Protein AF-A0A3D4D111-F1 (afdb_monomer_lite)

Radius of gyration: 27.3 Å; chains: 1; bounding box: 50×33×74 Å

Sequence (120 aa):
EKLIDGITDSMKEKGEIPATLNLPDWARWAGRAVDKEHERALAKQQGIWEDYETDFEDAKSRYCAQINKEVRRRQAQGDREGATYLGREEAAAADKPYFLAILNGEFPEVPDGLEDDEDE

pLDDT: mean 78.57, std 15.92, range [36.78, 95.69]

Foldseek 3Di:
DVVVVVQVVCCVVPVDRDPPDPDDPVVVVVVVVVVVVVVVVVVVVVVVVVVVVVVLVVVLVVVLVVLVVVLVVCVVVVNPVSNVQSVLVSVQSVDPVSVVCVVVVHDDDRDDDPPPPPDD

Structure (mmCIF, N/CA/C/O backbone):
data_AF-A0A3D4D111-F1
#
_entry.id   AF-A0A3D4D111-F1
#
loop_
_atom_site.group_PDB
_atom_site.id
_atom_site.type_symbol
_atom_site.label_atom_id
_atom_site.label_alt_id
_atom_site.label_comp_id
_atom_site.label_asym_id
_atom_site.label_entity_id
_atom_site.label_seq_id
_atom_site.pdbx_PDB_ins_code
_atom_site.Cartn_x
_atom_site.Cartn_y
_atom_site.Cartn_z
_atom_site.occupancy
_atom_site.B_iso_or_equiv
_atom_site.auth_seq_id
_atom_site.auth_comp_id
_atom_site.auth_asym_id
_atom_site.auth_atom_id
_atom_site.pdbx_PDB_model_num
ATOM 1 N N . GLU A 1 1 ? 20.058 -23.615 -49.712 1.00 49.56 1 GLU A N 1
ATOM 2 C CA . GLU A 1 1 ? 18.754 -22.968 -49.443 1.00 49.56 1 GLU A CA 1
ATOM 3 C C . GLU A 1 1 ? 18.150 -23.382 -48.097 1.00 49.56 1 GLU A C 1
ATOM 5 O O . GLU A 1 1 ? 17.992 -22.507 -47.265 1.00 49.56 1 GLU A O 1
ATOM 10 N N . LYS A 1 2 ? 17.984 -24.676 -47.772 1.00 56.31 2 LYS A N 1
ATOM 11 C CA . LYS A 1 2 ? 17.368 -25.140 -46.497 1.00 56.31 2 LYS A CA 1
ATOM 12 C C . LYS A 1 2 ? 17.973 -24.634 -45.168 1.00 56.31 2 LYS A C 1
ATOM 14 O O . LYS A 1 2 ? 17.283 -24.622 -44.158 1.00 56.31 2 LYS A O 1
ATOM 19 N N . LEU A 1 3 ? 19.253 -24.257 -45.144 1.00 55.41 3 LEU A N 1
ATOM 20 C CA . LEU A 1 3 ? 19.952 -23.820 -43.923 1.00 55.41 3 LEU A CA 1
ATOM 21 C C . LEU A 1 3 ? 19.660 -22.350 -43.577 1.00 55.41 3 LEU A C 1
ATOM 23 O O . LEU A 1 3 ? 19.629 -21.994 -42.407 1.00 55.41 3 LEU A O 1
ATOM 27 N N . ILE A 1 4 ? 19.424 -21.514 -44.592 1.00 56.44 4 ILE A N 1
ATOM 28 C CA . ILE A 1 4 ? 19.136 -20.084 -44.416 1.00 56.44 4 ILE A CA 1
ATOM 29 C C . ILE A 1 4 ? 17.675 -19.899 -43.991 1.00 56.44 4 ILE A C 1
ATOM 31 O O . ILE A 1 4 ? 17.412 -19.106 -43.091 1.00 56.44 4 ILE A O 1
ATOM 35 N N . ASP A 1 5 ? 16.753 -20.692 -44.546 1.00 59.16 5 ASP A N 1
ATOM 36 C CA . ASP A 1 5 ? 15.343 -20.675 -44.134 1.00 59.16 5 ASP A CA 1
ATOM 37 C C . ASP A 1 5 ? 15.175 -21.114 -42.675 1.00 59.16 5 ASP A C 1
ATOM 39 O O . ASP A 1 5 ? 14.559 -20.398 -41.895 1.00 59.16 5 ASP A O 1
ATOM 43 N N . GLY A 1 6 ? 15.829 -22.203 -42.249 1.00 60.69 6 GLY A N 1
ATOM 44 C CA . GLY A 1 6 ? 15.760 -22.653 -40.850 1.00 60.69 6 GLY A CA 1
ATOM 45 C C . GLY A 1 6 ? 16.352 -21.656 -39.842 1.00 60.69 6 GLY A C 1
ATOM 46 O O . GLY A 1 6 ? 15.860 -21.533 -38.723 1.00 60.69 6 GLY A O 1
ATOM 47 N N . ILE A 1 7 ? 17.384 -20.906 -40.242 1.00 57.41 7 ILE A N 1
ATOM 48 C CA . ILE A 1 7 ? 17.951 -19.814 -39.438 1.00 57.41 7 ILE A CA 1
ATOM 49 C C . ILE A 1 7 ? 16.975 -18.632 -39.356 1.00 57.41 7 ILE A C 1
ATOM 51 O O . ILE A 1 7 ? 16.789 -18.059 -38.285 1.00 57.41 7 ILE A O 1
ATOM 55 N N . THR A 1 8 ? 16.334 -18.287 -40.472 1.00 59.69 8 THR A N 1
ATOM 56 C CA . THR A 1 8 ? 15.403 -17.154 -40.562 1.00 59.69 8 THR A CA 1
ATOM 57 C C . THR A 1 8 ? 14.105 -17.431 -39.798 1.00 59.69 8 THR A C 1
ATOM 59 O O . THR A 1 8 ? 13.596 -16.545 -39.111 1.00 59.69 8 THR A O 1
ATOM 62 N N . ASP A 1 9 ? 13.608 -18.667 -39.841 1.00 62.78 9 ASP A N 1
ATOM 63 C CA . ASP A 1 9 ? 12.439 -19.095 -39.071 1.00 62.78 9 ASP A CA 1
ATOM 64 C C . ASP A 1 9 ? 12.742 -19.120 -37.567 1.00 62.78 9 ASP A C 1
ATOM 66 O O . ASP A 1 9 ? 11.965 -18.585 -36.781 1.00 62.78 9 ASP A O 1
ATOM 70 N N . SER A 1 10 ? 13.926 -19.592 -37.156 1.00 57.06 10 SER A N 1
ATOM 71 C CA . SER A 1 10 ? 14.347 -19.519 -35.749 1.00 57.06 10 SER A CA 1
ATOM 72 C C . SER A 1 10 ? 14.493 -18.075 -35.243 1.00 57.06 10 SER A C 1
ATOM 74 O O . SER A 1 10 ? 14.210 -17.819 -34.074 1.00 57.06 10 SER A O 1
ATOM 76 N N . MET A 1 11 ? 14.923 -17.131 -36.090 1.00 58.56 11 MET A N 1
ATOM 77 C CA . MET A 1 11 ? 14.997 -15.703 -35.741 1.00 58.56 11 MET A CA 1
ATOM 78 C C . MET A 1 11 ? 13.605 -15.080 -35.584 1.00 58.56 11 MET A C 1
ATOM 80 O O . MET A 1 11 ? 13.393 -14.284 -34.671 1.00 58.56 11 MET A O 1
ATOM 84 N N . LYS A 1 12 ? 12.645 -15.458 -36.440 1.00 57.84 12 LYS A N 1
ATOM 85 C CA . LYS A 1 12 ? 11.240 -15.033 -36.322 1.00 57.84 12 LYS A CA 1
ATOM 86 C C . LYS A 1 12 ? 10.560 -15.584 -35.073 1.00 57.84 12 LYS A C 1
ATOM 88 O O . LYS A 1 12 ? 9.722 -14.901 -34.498 1.00 57.84 12 LYS A O 1
ATOM 93 N N . GLU A 1 13 ? 10.893 -16.813 -34.693 1.00 55.81 13 GLU A N 1
ATOM 94 C CA . GLU A 1 13 ? 10.194 -17.539 -33.634 1.00 55.81 13 GLU A CA 1
ATOM 95 C C . GLU A 1 13 ? 10.771 -17.257 -32.237 1.00 55.81 13 GLU A C 1
ATOM 97 O O . GLU A 1 13 ? 10.021 -17.213 -31.266 1.00 55.81 13 GLU A O 1
ATOM 102 N N . LYS A 1 14 ? 12.088 -17.019 -32.123 1.00 58.59 14 LYS A N 1
ATOM 103 C CA . LYS A 1 14 ? 12.771 -16.813 -30.830 1.00 58.59 14 LYS A CA 1
ATOM 104 C C . LYS A 1 14 ? 13.279 -15.393 -30.594 1.00 58.59 14 LYS A C 1
ATOM 106 O O . LYS A 1 14 ? 13.653 -15.076 -29.474 1.00 58.59 14 LYS A O 1
ATOM 111 N N . GLY A 1 15 ? 13.347 -14.554 -31.629 1.00 53.19 15 GLY A N 1
ATOM 112 C CA . GLY A 1 15 ? 13.915 -13.203 -31.530 1.00 53.19 15 GLY A CA 1
ATOM 113 C C . GLY A 1 15 ? 15.431 -13.156 -31.290 1.00 53.19 15 GLY A C 1
ATOM 114 O O . GLY A 1 15 ? 15.996 -12.071 -31.192 1.00 53.19 15 GLY A O 1
ATOM 115 N N . GLU A 1 16 ? 16.110 -14.303 -31.228 1.00 58.47 16 GLU A N 1
ATOM 116 C CA . GLU A 1 16 ? 17.547 -14.396 -30.979 1.00 58.47 16 GLU A CA 1
ATOM 117 C C . GLU A 1 16 ? 18.329 -14.594 -32.281 1.00 58.47 16 GLU A C 1
ATOM 119 O O . GLU A 1 16 ? 17.967 -15.395 -33.147 1.00 58.47 16 GLU A O 1
ATOM 124 N N . ILE A 1 17 ? 19.444 -13.874 -32.408 1.00 60.47 17 ILE A N 1
ATOM 125 C CA . ILE A 1 17 ? 20.382 -14.011 -33.522 1.00 60.47 17 ILE A CA 1
ATOM 126 C C . ILE A 1 17 ? 21.337 -15.181 -33.215 1.00 60.47 17 ILE A C 1
ATOM 128 O O . ILE A 1 17 ? 22.116 -15.080 -32.266 1.00 60.47 17 ILE A O 1
ATOM 132 N N . PRO A 1 18 ? 21.354 -16.273 -34.006 1.00 59.69 18 PRO A N 1
ATOM 133 C CA . PRO A 1 18 ? 22.226 -17.415 -33.739 1.00 59.69 18 PRO A CA 1
ATOM 134 C C . PRO A 1 18 ? 23.712 -17.034 -33.763 1.00 59.69 18 PRO A C 1
ATOM 136 O O . PRO A 1 18 ? 24.192 -16.439 -34.726 1.00 59.69 18 PRO A O 1
ATOM 139 N N . ALA A 1 19 ? 24.480 -17.455 -32.753 1.00 61.44 19 ALA A N 1
ATOM 140 C CA . ALA A 1 19 ? 25.925 -17.194 -32.674 1.00 61.44 19 ALA A CA 1
ATOM 141 C C . ALA A 1 19 ? 26.732 -17.808 -33.841 1.00 61.44 19 ALA A C 1
ATOM 143 O O . ALA A 1 19 ? 27.855 -17.393 -34.118 1.00 61.44 19 ALA A O 1
ATOM 144 N N . THR A 1 20 ? 26.158 -18.792 -34.540 1.00 59.78 20 THR A N 1
ATOM 145 C CA . THR A 1 20 ? 26.738 -19.465 -35.714 1.00 59.78 20 THR A CA 1
ATOM 146 C C . THR A 1 20 ? 26.629 -18.649 -37.005 1.00 59.78 20 THR A C 1
ATOM 148 O O . THR A 1 20 ? 27.176 -19.043 -38.035 1.00 59.78 20 THR A O 1
ATOM 151 N N . LEU A 1 21 ? 25.901 -17.532 -36.983 1.00 61.28 21 LEU A N 1
ATOM 152 C CA . LEU A 1 21 ? 25.706 -16.657 -38.130 1.00 61.28 21 LEU A CA 1
ATOM 153 C C . LEU A 1 21 ? 26.923 -15.728 -38.240 1.00 61.28 21 LEU A C 1
ATOM 155 O O . LEU A 1 21 ? 27.161 -14.894 -37.366 1.00 61.28 21 LEU A O 1
ATOM 159 N N . ASN A 1 22 ? 27.716 -15.878 -39.307 1.00 63.62 22 ASN A N 1
ATOM 160 C CA . ASN A 1 22 ? 28.883 -15.028 -39.565 1.00 63.62 22 ASN A CA 1
ATOM 161 C C . ASN A 1 22 ? 28.435 -13.627 -40.016 1.00 63.62 22 ASN A C 1
ATOM 163 O O . ASN A 1 22 ? 28.486 -13.277 -41.195 1.00 63.62 22 ASN A O 1
ATOM 167 N N . LEU A 1 23 ? 27.911 -12.855 -39.067 1.00 66.25 23 LEU A N 1
ATOM 168 C CA . LEU A 1 23 ? 27.413 -11.511 -39.296 1.00 66.25 23 LEU A CA 1
ATOM 169 C C . LEU A 1 23 ? 28.573 -10.528 -39.481 1.00 66.25 23 LEU A C 1
ATOM 171 O O . LEU A 1 23 ? 29.569 -10.630 -38.756 1.00 66.25 23 LEU A O 1
ATOM 175 N N . PRO A 1 24 ? 28.435 -9.540 -40.381 1.00 73.12 24 PRO A N 1
ATOM 176 C CA . PRO A 1 24 ? 29.361 -8.419 -40.472 1.00 73.12 24 PRO A CA 1
ATOM 177 C C . PRO A 1 24 ? 29.520 -7.692 -39.129 1.00 73.12 24 PRO A C 1
ATOM 179 O O . PRO A 1 24 ? 28.578 -7.617 -38.335 1.00 73.12 24 PRO A O 1
ATOM 182 N N . ASP A 1 25 ? 30.687 -7.091 -38.893 1.00 74.25 25 ASP A N 1
ATOM 183 C CA . ASP A 1 25 ? 31.000 -6.442 -37.611 1.00 74.25 25 ASP A CA 1
ATOM 184 C C . ASP A 1 25 ? 30.016 -5.317 -37.236 1.00 74.25 25 ASP A C 1
ATOM 186 O O . ASP A 1 25 ? 29.718 -5.131 -36.055 1.00 74.25 25 ASP A O 1
ATOM 190 N N . TRP A 1 26 ? 29.435 -4.623 -38.224 1.00 69.19 26 TRP A N 1
ATOM 191 C CA . TRP A 1 26 ? 28.414 -3.593 -37.997 1.00 69.19 26 TRP A CA 1
ATOM 192 C C . TRP A 1 26 ? 27.104 -4.164 -37.428 1.00 69.19 26 TRP A C 1
ATOM 194 O O . TRP A 1 26 ? 26.485 -3.532 -36.576 1.00 69.19 26 TRP A O 1
ATOM 204 N N . ALA A 1 27 ? 26.705 -5.373 -37.837 1.00 68.81 27 ALA A N 1
ATOM 205 C CA . ALA A 1 27 ? 25.487 -6.028 -37.359 1.00 68.81 27 ALA A CA 1
ATOM 206 C C . ALA A 1 27 ? 25.670 -6.569 -35.931 1.00 68.81 27 ALA A C 1
ATOM 208 O O . ALA A 1 27 ? 24.783 -6.425 -35.094 1.00 68.81 27 ALA A O 1
ATOM 209 N N . ARG A 1 28 ? 26.861 -7.100 -35.610 1.00 69.94 28 ARG A N 1
ATOM 210 C CA . ARG A 1 28 ? 27.225 -7.469 -34.227 1.00 69.94 28 ARG A CA 1
ATOM 211 C C . ARG A 1 28 ? 27.304 -6.251 -33.303 1.00 69.94 28 ARG A C 1
ATOM 213 O O . ARG A 1 28 ? 26.955 -6.342 -32.129 1.00 69.94 28 ARG A O 1
ATOM 220 N N . TRP A 1 29 ? 27.774 -5.111 -33.808 1.00 69.31 29 TRP A N 1
ATOM 221 C CA . TRP A 1 29 ? 27.780 -3.856 -33.056 1.00 69.31 29 TRP A CA 1
ATOM 222 C C . TRP A 1 29 ? 26.364 -3.316 -32.819 1.00 69.31 29 TRP A C 1
ATOM 224 O O . TRP A 1 29 ? 26.058 -2.933 -31.693 1.00 69.31 29 TRP A O 1
ATOM 234 N N . ALA A 1 30 ? 25.495 -3.355 -33.833 1.00 68.56 30 ALA A N 1
ATOM 235 C CA . ALA A 1 30 ? 24.100 -2.939 -33.708 1.00 68.56 30 ALA A CA 1
ATOM 236 C C . ALA A 1 30 ? 23.330 -3.792 -32.685 1.00 68.56 30 ALA A C 1
ATOM 238 O O . ALA A 1 30 ? 22.638 -3.227 -31.845 1.00 68.56 30 ALA A O 1
ATOM 239 N N . GLY A 1 31 ? 23.518 -5.120 -32.691 1.00 72.75 31 GLY A N 1
ATOM 240 C CA . GLY A 1 31 ? 22.934 -6.013 -31.681 1.00 72.75 31 GLY A CA 1
ATOM 241 C C . GLY A 1 31 ? 23.341 -5.623 -30.257 1.00 72.75 31 GLY A C 1
ATOM 242 O O . GLY A 1 31 ? 22.487 -5.311 -29.438 1.00 72.75 31 GLY A O 1
ATOM 243 N N . ARG A 1 32 ? 24.649 -5.474 -30.001 1.00 74.56 32 ARG A N 1
ATOM 244 C CA . ARG A 1 32 ? 25.150 -5.038 -28.683 1.00 74.56 32 ARG A CA 1
ATOM 245 C C . ARG A 1 32 ? 24.651 -3.657 -28.255 1.00 74.56 32 ARG A C 1
ATOM 247 O O . ARG A 1 32 ? 24.510 -3.399 -27.063 1.00 74.56 32 ARG A O 1
ATOM 254 N N . ALA A 1 33 ? 24.442 -2.743 -29.202 1.00 69.44 33 ALA A N 1
ATOM 255 C CA . ALA A 1 33 ? 23.891 -1.425 -28.903 1.00 69.44 33 A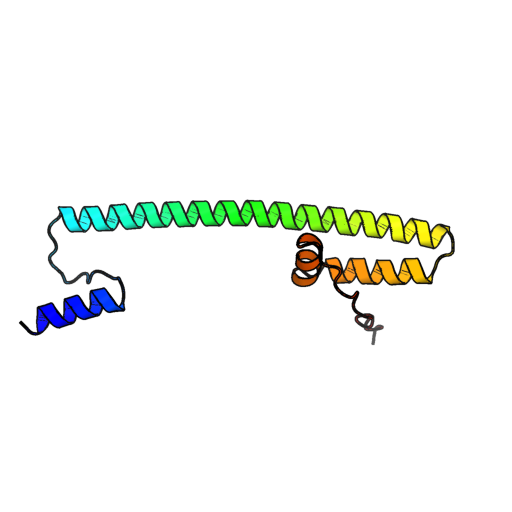LA A CA 1
ATOM 256 C C . ALA A 1 33 ? 22.421 -1.520 -28.461 1.00 69.44 33 ALA A C 1
ATOM 258 O O . ALA A 1 33 ? 22.037 -0.850 -27.506 1.00 69.44 33 ALA A O 1
ATOM 259 N N . VAL A 1 34 ? 21.632 -2.376 -29.116 1.00 73.56 34 VAL A N 1
ATOM 260 C CA . VAL A 1 34 ? 20.239 -2.655 -28.741 1.00 73.56 34 VAL A CA 1
ATOM 261 C C . VAL A 1 34 ? 20.166 -3.342 -27.378 1.00 73.56 34 VAL A C 1
ATOM 263 O O . VAL A 1 34 ? 19.399 -2.887 -26.535 1.00 73.56 34 VAL A O 1
ATOM 266 N N . ASP A 1 35 ? 21.010 -4.344 -27.117 1.00 76.38 35 ASP A N 1
ATOM 267 C CA . ASP A 1 35 ? 21.069 -5.030 -25.816 1.00 76.38 35 ASP A CA 1
ATOM 268 C C . ASP A 1 35 ? 21.364 -4.041 -24.680 1.00 76.38 35 ASP A C 1
ATOM 270 O O . ASP A 1 35 ? 20.685 -4.021 -23.657 1.00 76.38 35 ASP A O 1
ATOM 274 N N . LYS A 1 36 ? 22.321 -3.132 -24.895 1.00 80.25 36 LYS A N 1
ATOM 275 C CA . LYS A 1 36 ? 22.678 -2.102 -23.914 1.00 80.25 36 LYS A CA 1
ATOM 276 C C . LYS A 1 36 ? 21.545 -1.107 -23.649 1.00 80.25 36 LYS A C 1
ATOM 278 O O . LYS A 1 36 ? 21.384 -0.644 -22.520 1.00 80.25 36 LYS A O 1
ATOM 283 N N . GLU A 1 37 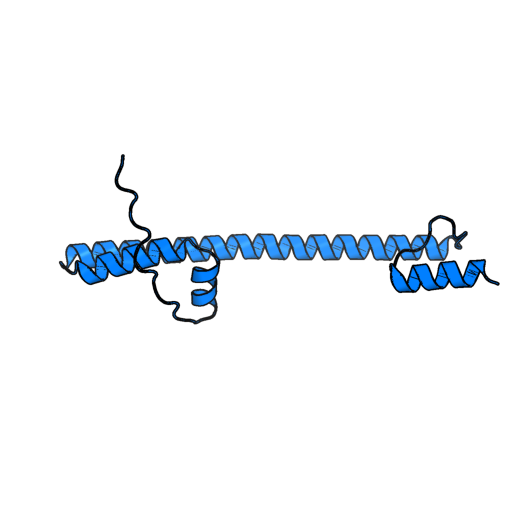? 20.779 -0.731 -24.672 1.00 75.44 37 GLU A N 1
ATOM 284 C CA . GLU A 1 37 ? 19.595 0.117 -24.486 1.00 75.44 37 GLU A CA 1
ATOM 285 C C . GLU A 1 37 ? 18.452 -0.645 -23.801 1.00 75.44 37 GLU A C 1
ATOM 287 O O . GLU A 1 37 ? 17.759 -0.068 -22.964 1.00 75.44 37 GLU A O 1
ATOM 292 N N . HIS A 1 38 ? 18.300 -1.942 -24.075 1.00 76.81 38 HIS A N 1
ATOM 293 C CA . HIS A 1 38 ? 17.349 -2.801 -23.376 1.00 76.81 38 HIS A CA 1
ATOM 294 C C . HIS A 1 38 ? 17.688 -2.930 -21.883 1.00 76.81 38 HIS A C 1
ATOM 296 O O . HIS A 1 38 ? 16.827 -2.678 -21.044 1.00 76.81 38 HIS A O 1
ATOM 302 N N . GLU A 1 39 ? 18.948 -3.201 -21.532 1.00 86.31 39 GLU A N 1
ATOM 303 C CA . GLU A 1 39 ? 19.419 -3.228 -20.139 1.00 86.31 39 GLU A CA 1
ATOM 304 C C . GLU A 1 39 ? 19.176 -1.892 -19.422 1.00 86.31 39 GLU A C 1
ATOM 306 O O . GLU A 1 39 ? 18.718 -1.860 -18.281 1.00 86.31 39 GLU A O 1
ATOM 311 N N . ARG A 1 40 ? 19.427 -0.762 -20.099 1.00 81.50 40 ARG A N 1
ATOM 312 C CA . ARG A 1 40 ? 19.132 0.577 -19.559 1.00 81.50 40 ARG A CA 1
ATOM 313 C C . ARG A 1 40 ? 17.641 0.798 -19.338 1.00 81.50 40 ARG A C 1
ATOM 315 O O . ARG A 1 40 ? 17.269 1.445 -18.360 1.00 81.50 40 ARG A O 1
ATOM 322 N N . ALA A 1 41 ? 16.799 0.321 -20.250 1.00 77.94 41 ALA A N 1
ATOM 323 C CA . ALA A 1 41 ? 15.352 0.408 -20.112 1.00 77.94 41 ALA A CA 1
ATOM 324 C C . ALA A 1 41 ? 14.859 -0.443 -18.935 1.00 77.94 41 ALA A C 1
ATOM 326 O O . ALA A 1 41 ? 14.079 0.060 -18.131 1.00 77.94 41 ALA A O 1
ATOM 327 N N . LEU A 1 42 ? 15.374 -1.666 -18.781 1.00 83.38 42 LEU A N 1
ATOM 328 C CA . LEU A 1 42 ? 15.079 -2.535 -17.641 1.00 83.38 42 LEU A CA 1
ATOM 329 C C . 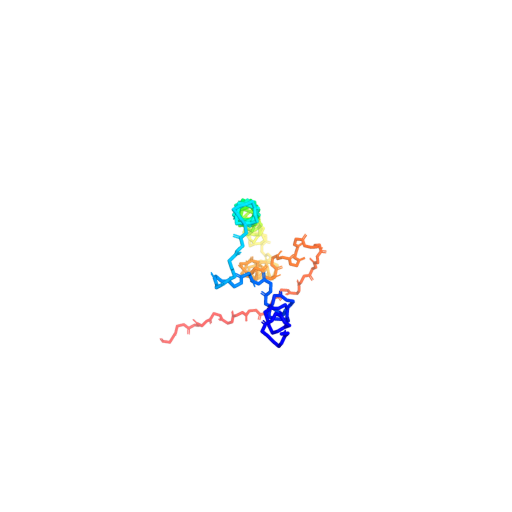LEU A 1 42 ? 15.518 -1.904 -16.318 1.00 83.38 42 LEU A C 1
ATOM 331 O O . LEU A 1 42 ? 14.726 -1.844 -15.386 1.00 83.38 42 LEU A O 1
ATOM 335 N N . ALA A 1 43 ? 16.732 -1.353 -16.249 1.00 84.31 43 ALA A N 1
ATOM 336 C CA . ALA A 1 43 ? 17.219 -0.679 -15.045 1.00 84.31 43 ALA A CA 1
ATOM 337 C C . ALA A 1 43 ? 16.348 0.531 -14.665 1.00 84.31 43 ALA A C 1
ATOM 339 O O . ALA A 1 43 ? 16.053 0.743 -13.492 1.00 84.31 43 ALA A O 1
ATOM 340 N N . LYS A 1 44 ? 15.888 1.312 -15.653 1.00 81.31 44 LYS A N 1
ATOM 341 C CA . LYS A 1 44 ? 14.936 2.408 -15.415 1.00 81.31 44 LYS A CA 1
ATOM 342 C C . LYS A 1 44 ? 13.583 1.897 -14.934 1.00 81.31 44 LYS A C 1
ATOM 344 O O . LYS A 1 44 ? 13.024 2.481 -14.016 1.00 81.31 44 LYS A O 1
ATOM 349 N N . GLN A 1 45 ? 13.056 0.839 -15.550 1.00 72.12 45 GLN A N 1
ATOM 350 C CA . GLN A 1 45 ? 11.805 0.220 -15.113 1.00 72.12 45 GLN A CA 1
ATOM 351 C C . GLN A 1 45 ? 11.918 -0.284 -13.676 1.00 72.12 45 GLN A C 1
ATOM 353 O O . GLN A 1 45 ? 11.010 -0.052 -12.890 1.00 72.12 45 GLN A O 1
ATOM 358 N N . GLN A 1 46 ? 13.034 -0.918 -13.323 1.00 80.19 46 GLN A N 1
ATOM 359 C CA . GLN A 1 46 ? 13.281 -1.401 -11.972 1.00 80.19 46 GLN A CA 1
ATOM 360 C C . GLN A 1 46 ? 13.357 -0.255 -10.958 1.00 80.19 46 GLN A C 1
ATOM 362 O O . GLN A 1 46 ? 12.677 -0.325 -9.944 1.00 80.19 46 GLN A O 1
ATOM 367 N N . GLY A 1 47 ? 14.084 0.827 -11.256 1.00 82.12 47 GLY A N 1
ATOM 368 C CA . GLY A 1 47 ? 14.118 1.999 -10.372 1.00 82.12 47 GLY A CA 1
ATOM 369 C C . GLY A 1 47 ? 12.736 2.632 -10.176 1.00 82.12 47 GLY A C 1
ATOM 370 O O . GLY A 1 47 ? 12.357 2.961 -9.061 1.00 82.12 47 GLY A O 1
ATOM 371 N N . ILE A 1 48 ? 11.937 2.715 -11.245 1.00 80.38 48 ILE A N 1
ATOM 372 C CA . ILE A 1 48 ? 10.544 3.173 -11.160 1.00 80.38 48 ILE A CA 1
ATOM 373 C C . ILE A 1 48 ? 9.719 2.251 -10.244 1.00 80.38 48 ILE A C 1
ATOM 375 O O . ILE A 1 48 ? 8.934 2.741 -9.439 1.00 80.38 48 ILE A O 1
ATOM 379 N N . TRP A 1 49 ? 9.893 0.929 -10.340 1.00 81.75 49 TRP A N 1
ATOM 380 C CA . TRP A 1 49 ? 9.221 -0.021 -9.450 1.00 81.75 49 TRP A CA 1
ATOM 381 C C . TRP A 1 49 ? 9.648 0.123 -7.987 1.00 81.75 49 TRP A C 1
ATOM 383 O O . TRP A 1 49 ? 8.783 0.065 -7.121 1.00 81.75 49 TRP A O 1
ATOM 393 N N . GLU A 1 50 ? 10.937 0.331 -7.715 1.00 82.31 50 GLU A N 1
ATOM 394 C CA . GLU A 1 50 ? 11.470 0.532 -6.359 1.00 82.31 50 GLU A CA 1
ATOM 395 C C . GLU A 1 50 ? 10.918 1.816 -5.714 1.00 82.31 50 GLU A C 1
ATOM 397 O O . GLU A 1 50 ? 10.492 1.801 -4.554 1.00 82.31 50 GLU A O 1
ATOM 402 N N . ASP A 1 51 ? 10.854 2.910 -6.479 1.00 84.31 51 ASP A N 1
ATOM 403 C CA . ASP A 1 51 ? 10.250 4.168 -6.029 1.00 84.31 51 ASP A CA 1
ATOM 404 C C . ASP A 1 51 ? 8.747 3.982 -5.752 1.00 84.31 51 ASP A C 1
ATOM 406 O O . ASP A 1 51 ? 8.256 4.365 -4.689 1.00 84.31 51 ASP A O 1
ATOM 410 N N . TYR A 1 52 ? 8.017 3.322 -6.661 1.00 85.00 52 TYR A N 1
ATOM 411 C CA . TYR A 1 52 ? 6.596 3.015 -6.464 1.00 85.00 52 TYR A CA 1
ATOM 412 C C . TYR A 1 52 ? 6.341 2.108 -5.260 1.00 85.00 52 TYR A C 1
ATOM 414 O O . TYR A 1 52 ? 5.353 2.301 -4.556 1.00 85.00 52 TYR A O 1
ATOM 422 N N . GLU A 1 53 ? 7.188 1.105 -5.031 1.00 87.62 53 GLU A N 1
ATOM 423 C CA . GLU A 1 53 ? 7.070 0.205 -3.884 1.00 87.62 53 GLU A CA 1
ATOM 424 C C . GLU A 1 53 ? 7.296 0.959 -2.572 1.00 87.62 53 GLU A C 1
ATOM 426 O O . GLU A 1 53 ? 6.523 0.795 -1.629 1.00 87.62 53 GLU A O 1
ATOM 431 N N . THR A 1 54 ? 8.283 1.856 -2.544 1.00 89.75 54 THR A N 1
ATOM 432 C CA . THR A 1 54 ? 8.536 2.726 -1.391 1.00 89.75 54 THR A CA 1
ATOM 433 C C . THR A 1 54 ? 7.337 3.630 -1.113 1.00 89.75 54 THR A C 1
ATOM 435 O O . THR A 1 54 ? 6.829 3.640 0.008 1.00 89.75 54 THR A O 1
ATOM 438 N N . ASP A 1 55 ? 6.836 4.337 -2.129 1.00 90.06 55 ASP A N 1
ATOM 439 C CA . ASP A 1 55 ? 5.668 5.213 -2.000 1.00 90.06 55 ASP A CA 1
ATOM 440 C C . ASP A 1 55 ? 4.412 4.441 -1.560 1.00 90.06 55 ASP A C 1
ATOM 442 O O . ASP A 1 55 ? 3.619 4.936 -0.751 1.00 90.06 55 ASP A O 1
ATOM 446 N N . PHE A 1 56 ? 4.237 3.216 -2.063 1.00 91.19 56 PHE A N 1
ATOM 447 C CA . PHE A 1 56 ? 3.133 2.333 -1.697 1.00 91.19 56 PHE A CA 1
ATOM 448 C C . PHE A 1 56 ? 3.188 1.935 -0.217 1.00 91.19 56 PHE A C 1
ATOM 450 O O . PHE A 1 56 ? 2.191 2.075 0.497 1.00 91.19 56 PHE A O 1
ATOM 457 N N . GLU A 1 57 ? 4.344 1.478 0.263 1.00 92.06 57 GLU A N 1
ATOM 458 C CA . GLU A 1 57 ? 4.535 1.095 1.665 1.00 92.06 57 GLU A CA 1
ATOM 459 C C . GLU A 1 57 ? 4.386 2.299 2.611 1.00 92.06 57 GLU A C 1
ATOM 461 O O . GLU A 1 57 ? 3.748 2.194 3.664 1.00 92.06 57 GLU A O 1
ATOM 466 N N . ASP A 1 58 ? 4.873 3.473 2.204 1.00 93.75 58 ASP A N 1
ATOM 467 C CA . ASP A 1 58 ? 4.697 4.731 2.932 1.00 93.75 58 ASP A CA 1
ATOM 468 C C . ASP A 1 58 ? 3.217 5.128 3.044 1.00 93.75 58 ASP A C 1
ATOM 470 O O . ASP A 1 58 ? 2.743 5.530 4.115 1.00 93.75 58 ASP A O 1
ATOM 474 N N . ALA A 1 59 ? 2.463 5.019 1.947 1.00 92.69 59 ALA A N 1
ATOM 475 C CA . ALA A 1 59 ? 1.030 5.293 1.927 1.00 92.69 59 ALA A CA 1
ATOM 476 C C . ALA A 1 59 ? 0.258 4.316 2.825 1.00 92.69 59 ALA A C 1
ATOM 478 O O . ALA A 1 59 ? -0.571 4.757 3.628 1.00 92.69 59 ALA A O 1
ATOM 479 N N . LYS A 1 60 ? 0.580 3.019 2.751 1.00 94.00 60 LYS A N 1
ATOM 480 C CA . LYS A 1 60 ? -0.010 1.965 3.588 1.00 94.00 60 LYS A CA 1
ATOM 481 C C . LYS A 1 60 ? 0.243 2.228 5.070 1.00 94.00 60 LYS A C 1
ATOM 483 O O . LYS A 1 60 ? -0.688 2.263 5.870 1.00 94.00 60 LYS A O 1
ATOM 488 N N . SER A 1 61 ? 1.487 2.535 5.429 1.00 93.25 61 SER A N 1
ATOM 489 C CA . SER A 1 61 ? 1.877 2.872 6.802 1.00 93.25 61 SER A CA 1
ATOM 490 C C . SER A 1 61 ? 1.126 4.098 7.337 1.00 93.25 61 SER A C 1
ATOM 492 O O . SER A 1 61 ? 0.577 4.077 8.445 1.00 93.25 61 SER A O 1
ATOM 494 N N . ARG A 1 62 ? 1.018 5.167 6.533 1.00 94.44 62 ARG A N 1
ATOM 495 C CA . ARG A 1 62 ? 0.242 6.367 6.896 1.00 94.44 62 ARG A CA 1
ATOM 496 C C . ARG A 1 62 ? -1.240 6.053 7.092 1.00 94.44 62 ARG A C 1
ATOM 498 O O . ARG A 1 62 ? -1.835 6.589 8.029 1.00 94.44 62 ARG A O 1
ATOM 505 N N . TYR A 1 63 ? -1.816 5.210 6.240 1.00 93.25 63 TYR A N 1
ATOM 506 C CA . TYR A 1 63 ? -3.208 4.781 6.329 1.00 93.25 63 TYR A CA 1
ATOM 507 C C . TYR A 1 63 ? -3.482 4.007 7.625 1.00 93.25 63 TYR A C 1
ATOM 509 O O . TYR A 1 63 ? -4.302 4.445 8.437 1.00 93.25 63 TYR A O 1
ATOM 517 N N . CYS A 1 64 ? -2.719 2.943 7.895 1.00 92.38 64 CYS A N 1
ATOM 518 C CA . CYS A 1 64 ? -2.863 2.144 9.117 1.00 92.38 64 CYS A CA 1
ATOM 519 C C . CYS A 1 64 ? -2.656 2.993 10.383 1.00 92.38 64 CYS A C 1
ATOM 521 O O . CYS A 1 64 ? -3.375 2.851 11.373 1.00 92.38 64 CYS A O 1
ATOM 523 N N . ALA A 1 65 ? -1.726 3.955 10.356 1.00 93.94 65 ALA A N 1
ATOM 524 C CA . ALA A 1 65 ? -1.521 4.880 11.469 1.00 93.94 65 ALA A CA 1
ATOM 525 C C . ALA A 1 65 ? -2.729 5.808 11.718 1.00 93.94 65 ALA A C 1
ATOM 527 O O . ALA A 1 65 ? -2.982 6.195 12.864 1.00 93.94 65 ALA A O 1
ATOM 528 N N . GLN A 1 66 ? -3.465 6.200 10.673 1.00 95.12 66 GLN A N 1
ATOM 529 C CA . GLN A 1 66 ? -4.692 6.992 10.811 1.00 95.12 66 GLN A CA 1
ATOM 530 C C . GLN A 1 66 ? -5.849 6.150 11.347 1.00 95.12 66 GLN A C 1
ATOM 532 O O . GLN A 1 66 ? -6.512 6.600 12.286 1.00 95.12 66 GLN A O 1
ATOM 537 N N . ILE A 1 67 ? -6.029 4.927 10.837 1.00 93.56 67 ILE A N 1
ATOM 538 C CA . ILE A 1 67 ? -7.021 3.982 11.365 1.00 93.56 67 ILE A CA 1
ATOM 539 C C . ILE A 1 67 ? -6.787 3.750 12.856 1.00 93.56 67 ILE A C 1
ATOM 541 O O . ILE A 1 67 ? -7.691 3.968 13.655 1.00 93.56 67 ILE A O 1
ATOM 545 N N . ASN A 1 68 ? -5.556 3.442 13.266 1.00 92.38 68 ASN A N 1
ATOM 546 C CA . ASN A 1 68 ? -5.204 3.246 14.674 1.00 92.38 68 ASN A CA 1
ATOM 547 C C . ASN A 1 68 ? -5.586 4.427 15.578 1.00 92.38 68 ASN A C 1
ATOM 549 O O . ASN A 1 68 ? -6.055 4.258 16.708 1.00 92.38 68 ASN A O 1
ATOM 553 N N . LYS A 1 69 ? -5.368 5.657 15.101 1.00 95.25 69 LYS A N 1
ATOM 554 C CA . LYS A 1 69 ? -5.763 6.865 15.839 1.00 95.25 69 LYS A CA 1
ATOM 555 C C . LYS A 1 69 ? -7.282 6.965 15.969 1.00 95.25 69 LYS A C 1
ATOM 557 O O . LYS A 1 69 ? -7.765 7.400 17.014 1.00 95.25 69 LYS A O 1
ATOM 562 N N . GLU A 1 70 ? -8.025 6.589 14.932 1.00 94.88 70 GLU A N 1
ATOM 563 C CA . GLU A 1 70 ? -9.488 6.544 14.952 1.00 94.88 70 GLU A CA 1
ATOM 564 C C . GLU A 1 70 ? -10.011 5.438 15.880 1.00 94.88 70 GLU A C 1
ATOM 566 O O . GLU A 1 70 ? -10.877 5.719 16.705 1.00 94.88 70 GLU A O 1
ATOM 571 N N . VAL A 1 71 ? -9.424 4.236 15.845 1.00 93.06 71 VAL A N 1
ATOM 572 C CA . VAL A 1 71 ? -9.733 3.123 16.763 1.00 93.06 71 VAL A CA 1
ATOM 573 C C . VAL A 1 71 ? -9.652 3.595 18.213 1.00 93.06 71 VAL A C 1
ATOM 575 O O . VAL A 1 71 ? -10.625 3.489 18.959 1.00 93.06 71 VAL A O 1
ATOM 578 N N . ARG A 1 72 ? -8.523 4.197 18.612 1.00 93.06 72 ARG A N 1
ATOM 579 C CA . ARG A 1 72 ? -8.326 4.708 19.982 1.00 93.06 72 ARG A CA 1
ATOM 580 C C . ARG A 1 72 ? -9.341 5.787 20.351 1.00 93.06 72 ARG A C 1
ATOM 582 O O . ARG A 1 72 ? -9.798 5.841 21.492 1.00 93.06 72 ARG A O 1
ATOM 589 N N . ARG A 1 73 ? -9.701 6.651 19.398 1.00 95.69 73 ARG A N 1
ATOM 590 C CA . ARG A 1 73 ? -10.713 7.693 19.611 1.00 95.69 73 ARG A CA 1
ATOM 591 C C . ARG A 1 73 ? -12.090 7.081 19.867 1.00 95.69 73 ARG A C 1
ATOM 593 O O . ARG A 1 73 ? -12.749 7.496 20.815 1.00 95.69 73 ARG A O 1
ATOM 600 N N . ARG A 1 74 ? -12.500 6.091 19.071 1.00 93.88 74 ARG A N 1
ATOM 601 C CA . ARG A 1 74 ? -13.788 5.394 19.224 1.00 93.88 74 ARG A CA 1
ATOM 602 C C . ARG A 1 74 ? -13.858 4.589 20.515 1.00 93.88 74 ARG A C 1
ATOM 604 O O . ARG A 1 74 ? -14.844 4.693 21.238 1.00 93.88 74 ARG A O 1
ATOM 611 N N . GLN A 1 75 ? -12.768 3.916 20.887 1.00 93.00 75 GLN A N 1
ATOM 612 C CA . GLN A 1 75 ? -12.645 3.266 22.196 1.00 93.00 75 GLN A CA 1
ATOM 613 C C . GLN A 1 75 ? -12.853 4.260 23.348 1.00 93.00 75 GLN A C 1
ATOM 615 O O . GLN A 1 75 ? -13.620 3.981 24.266 1.00 93.00 75 GLN A O 1
ATOM 620 N N . ALA A 1 76 ? -12.233 5.445 23.282 1.00 93.88 76 ALA A N 1
ATOM 621 C CA . ALA A 1 76 ? -12.410 6.491 24.293 1.00 93.88 76 ALA A CA 1
ATOM 622 C C . ALA A 1 76 ? -13.839 7.071 24.330 1.00 93.88 76 ALA A C 1
ATOM 624 O O . ALA A 1 76 ? -14.277 7.559 25.369 1.00 93.88 76 ALA A O 1
ATOM 625 N N . GLN A 1 77 ? -14.566 7.013 23.212 1.00 94.88 77 GLN A N 1
ATOM 626 C CA . GLN A 1 77 ? -15.970 7.422 23.105 1.00 94.88 77 GLN A CA 1
ATOM 627 C C . GLN A 1 77 ? -16.957 6.321 23.530 1.00 94.88 77 GLN A C 1
ATOM 629 O O . GLN A 1 77 ? -18.153 6.589 23.626 1.00 94.88 77 GLN A O 1
ATOM 634 N N . GLY A 1 78 ? -16.478 5.103 23.802 1.00 93.44 78 GLY A N 1
ATOM 635 C CA . GLY A 1 78 ? -17.317 3.948 24.125 1.00 93.44 78 GLY A CA 1
ATOM 636 C C . GLY A 1 78 ? -17.945 3.259 22.908 1.00 93.44 78 GLY A C 1
ATOM 637 O O . GLY A 1 78 ? -18.769 2.364 23.086 1.00 93.44 78 GLY A O 1
ATOM 638 N N . ASP A 1 79 ? -17.553 3.630 21.686 1.00 94.44 79 ASP A N 1
ATOM 639 C CA . ASP A 1 79 ? -17.987 2.976 20.448 1.00 94.44 79 ASP A CA 1
ATOM 640 C C . ASP A 1 79 ? -17.152 1.711 20.198 1.00 94.44 79 ASP A C 1
ATOM 642 O O . ASP A 1 79 ? -16.103 1.730 19.546 1.00 94.44 79 ASP A O 1
ATOM 646 N N . ARG A 1 80 ? -17.606 0.600 20.788 1.00 90.06 80 ARG A N 1
ATOM 647 C CA . ARG A 1 80 ? -16.923 -0.695 20.697 1.00 90.06 80 ARG A CA 1
ATOM 648 C C . ARG A 1 80 ? -17.034 -1.301 19.299 1.00 90.06 80 ARG A C 1
ATOM 650 O O . ARG A 1 80 ? -16.034 -1.789 18.787 1.00 90.06 80 ARG A O 1
ATOM 657 N N . GLU A 1 81 ? -18.212 -1.246 18.684 1.00 90.94 81 GLU A N 1
ATOM 658 C CA . GLU A 1 81 ? -18.454 -1.827 17.357 1.00 90.94 81 GLU A CA 1
ATOM 659 C C . GLU A 1 81 ? -17.638 -1.106 16.281 1.00 90.94 81 GLU A C 1
ATOM 661 O O . GLU A 1 81 ? -16.935 -1.749 15.498 1.00 90.94 81 GLU A O 1
ATOM 666 N N . GLY A 1 82 ? -17.642 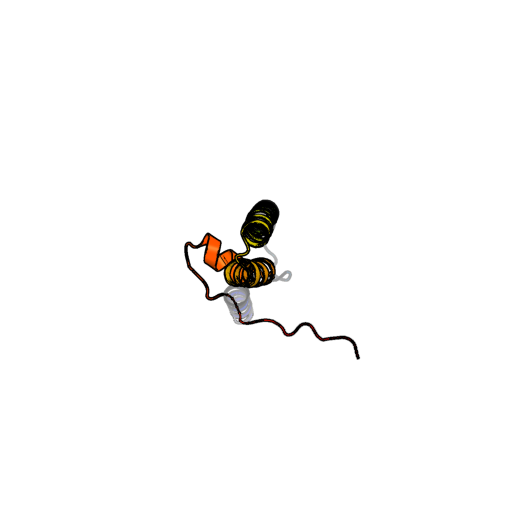0.231 16.295 1.00 88.94 82 GLY A N 1
ATOM 667 C CA . GLY A 1 82 ? -16.867 1.031 15.356 1.00 88.94 82 GLY A CA 1
ATOM 668 C C . GLY A 1 82 ? -15.357 0.913 15.556 1.00 88.94 82 GLY A C 1
ATOM 669 O O . GLY A 1 82 ? -14.614 1.042 14.581 1.00 88.94 82 GLY A O 1
ATOM 670 N N . ALA A 1 83 ? -14.881 0.653 16.778 1.00 91.50 83 ALA A N 1
ATOM 671 C CA . ALA A 1 83 ? -13.474 0.349 17.036 1.00 91.50 83 ALA A CA 1
ATOM 672 C C . ALA A 1 83 ? -13.080 -1.052 16.541 1.00 91.50 83 ALA A C 1
ATOM 674 O O . ALA A 1 83 ? -12.026 -1.201 15.928 1.00 91.50 83 ALA A O 1
ATOM 675 N N . THR A 1 84 ? -13.925 -2.064 16.763 1.00 91.25 84 THR A N 1
ATOM 676 C CA . THR A 1 84 ? -13.690 -3.436 16.285 1.00 91.25 84 THR A CA 1
ATOM 677 C C . THR A 1 84 ? -13.698 -3.513 14.760 1.00 91.25 84 THR A C 1
ATOM 679 O O . THR A 1 84 ? -12.827 -4.154 14.178 1.00 91.25 84 THR A O 1
ATOM 682 N N . TYR A 1 85 ? -14.636 -2.832 14.094 1.00 91.75 85 TYR A N 1
ATOM 683 C CA . TYR A 1 85 ? -14.651 -2.736 12.633 1.00 91.75 85 TYR A CA 1
ATOM 684 C C . TYR A 1 85 ? -13.338 -2.157 12.093 1.00 91.75 85 TYR A C 1
ATOM 686 O O . TYR A 1 85 ? -12.705 -2.764 11.235 1.00 91.75 85 TYR A O 1
ATOM 694 N N . LEU A 1 86 ? -12.886 -1.031 12.651 1.00 92.25 86 LEU A N 1
ATOM 695 C CA . LEU A 1 86 ? -11.650 -0.389 12.209 1.00 92.25 86 LEU A CA 1
ATOM 696 C C . LEU A 1 86 ? -10.394 -1.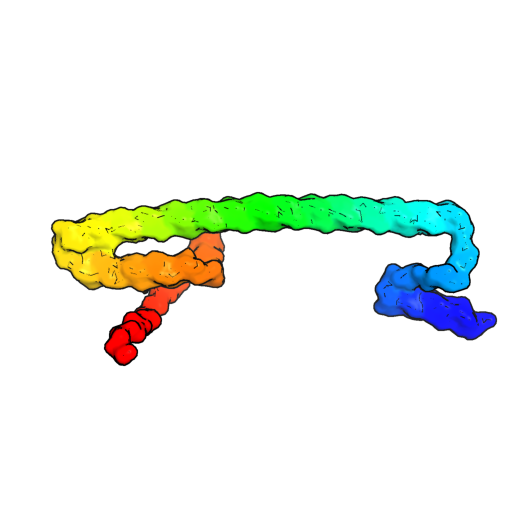213 12.505 1.00 92.25 86 LEU A C 1
ATOM 698 O O . LEU A 1 86 ? -9.452 -1.158 11.727 1.00 92.25 86 LEU A O 1
ATOM 702 N N . GLY A 1 87 ? -10.369 -1.984 13.595 1.00 90.81 87 GLY A N 1
ATOM 703 C CA . GLY A 1 87 ? -9.266 -2.912 13.859 1.00 90.81 87 GLY A CA 1
ATOM 704 C C . GLY A 1 87 ? -9.144 -3.986 12.773 1.00 90.81 87 GLY A C 1
ATOM 705 O O . GLY A 1 87 ? -8.045 -4.285 12.316 1.00 90.81 87 GLY A O 1
ATOM 706 N N . ARG A 1 88 ? -10.278 -4.508 12.288 1.00 91.25 88 ARG A N 1
ATOM 707 C CA . ARG A 1 88 ? -10.299 -5.447 11.153 1.00 91.25 88 ARG A CA 1
ATOM 708 C C . ARG A 1 88 ? -9.878 -4.777 9.851 1.00 91.25 88 ARG A C 1
ATOM 710 O O . ARG A 1 88 ? -9.133 -5.364 9.075 1.00 91.25 88 ARG A O 1
ATOM 717 N N . GLU A 1 89 ? -10.306 -3.538 9.634 1.00 92.00 89 GLU A N 1
ATOM 718 C CA . GLU A 1 89 ? -9.896 -2.761 8.466 1.00 92.00 89 GLU A CA 1
ATOM 719 C C . GLU A 1 89 ? -8.387 -2.476 8.457 1.00 92.00 89 GLU A C 1
ATOM 721 O O . GLU A 1 89 ? -7.758 -2.544 7.404 1.00 92.00 89 GLU A O 1
ATOM 726 N N . GLU A 1 90 ? -7.783 -2.213 9.619 1.00 92.12 90 GLU A N 1
ATOM 727 C CA . GLU A 1 90 ? -6.331 -2.069 9.748 1.00 92.12 90 GLU A CA 1
ATOM 728 C C . GLU A 1 90 ? -5.595 -3.351 9.342 1.00 92.12 90 GLU A C 1
ATOM 730 O O . GLU A 1 90 ? -4.637 -3.291 8.568 1.00 92.12 90 GLU A O 1
ATOM 735 N N . ALA A 1 91 ? -6.055 -4.502 9.844 1.00 89.88 91 ALA A N 1
ATOM 736 C CA . ALA A 1 91 ? -5.481 -5.803 9.518 1.00 89.88 91 ALA A CA 1
ATOM 737 C C . ALA A 1 91 ? -5.636 -6.128 8.024 1.00 89.88 91 ALA A C 1
ATOM 739 O O . ALA A 1 91 ? -4.686 -6.578 7.388 1.00 89.88 91 ALA A O 1
ATOM 740 N N . ALA A 1 92 ? -6.797 -5.827 7.439 1.00 91.00 92 ALA A N 1
ATOM 741 C CA . ALA A 1 92 ? -7.045 -6.001 6.012 1.00 91.00 92 ALA A CA 1
ATOM 742 C C . ALA A 1 92 ? -6.167 -5.078 5.155 1.00 91.00 92 ALA A C 1
ATOM 744 O O . ALA A 1 92 ? -5.636 -5.501 4.135 1.00 91.00 92 ALA A O 1
ATOM 745 N N . ALA A 1 93 ? -5.936 -3.838 5.590 1.00 90.31 93 ALA A N 1
ATOM 746 C CA . ALA A 1 93 ? -5.066 -2.893 4.895 1.00 90.31 93 ALA A CA 1
ATOM 747 C C . ALA A 1 93 ? -3.576 -3.266 4.926 1.00 90.31 93 ALA A C 1
ATOM 749 O O . ALA A 1 93 ? -2.798 -2.704 4.153 1.00 90.31 93 ALA A O 1
ATOM 750 N N . ALA A 1 94 ? -3.166 -4.222 5.767 1.00 86.88 94 ALA A N 1
ATOM 751 C CA . ALA A 1 94 ? -1.839 -4.825 5.671 1.00 86.88 94 ALA A CA 1
ATOM 752 C C . ALA A 1 94 ? -1.684 -5.677 4.396 1.00 86.88 94 ALA A C 1
ATOM 754 O O . ALA A 1 94 ? -0.564 -5.817 3.892 1.00 86.88 94 ALA A O 1
ATOM 755 N N . ASP A 1 95 ? -2.791 -6.200 3.854 1.00 89.75 95 ASP A N 1
ATOM 756 C CA . ASP A 1 95 ? -2.814 -6.968 2.616 1.00 89.75 95 ASP A CA 1
ATOM 757 C C . ASP A 1 95 ? -2.770 -6.055 1.378 1.00 89.75 95 ASP A C 1
ATOM 759 O O . ASP A 1 95 ? -3.546 -5.105 1.215 1.00 89.75 95 ASP A O 1
ATOM 763 N N . LYS A 1 96 ? -1.833 -6.345 0.471 1.00 87.88 96 LYS A N 1
ATOM 764 C CA . LYS A 1 96 ? -1.532 -5.491 -0.689 1.00 87.88 96 LYS A CA 1
ATOM 765 C C . LYS A 1 96 ? -2.717 -5.354 -1.660 1.00 87.88 96 LYS A C 1
ATOM 767 O O . LYS A 1 96 ? -2.995 -4.222 -2.054 1.00 87.88 96 LYS A O 1
ATOM 772 N N . PRO A 1 97 ? -3.423 -6.428 -2.064 1.00 91.00 97 PRO A N 1
ATOM 773 C CA . PRO A 1 97 ? -4.615 -6.338 -2.906 1.00 91.00 97 PRO A CA 1
ATOM 774 C C . PRO A 1 97 ? -5.722 -5.471 -2.302 1.00 91.00 97 PRO A C 1
ATOM 776 O O . PRO A 1 97 ? -6.286 -4.637 -3.008 1.00 91.00 97 PRO A O 1
ATOM 779 N N . TYR A 1 98 ? -5.995 -5.621 -1.004 1.00 91.88 98 TYR A N 1
ATOM 780 C CA . TYR A 1 98 ? -7.008 -4.825 -0.313 1.00 91.88 98 TYR A CA 1
ATOM 781 C C . TYR A 1 98 ? -6.646 -3.334 -0.322 1.00 91.88 98 TYR A C 1
ATOM 783 O O . TYR A 1 98 ? -7.449 -2.490 -0.724 1.00 91.88 98 TYR A O 1
ATOM 791 N N . PHE A 1 99 ? -5.404 -2.996 0.039 1.00 92.38 99 PHE A N 1
ATOM 792 C CA . PHE A 1 99 ? -4.958 -1.603 0.037 1.00 92.38 99 PHE A CA 1
ATOM 793 C C . PHE A 1 99 ? -4.886 -1.001 -1.379 1.00 92.38 99 PHE A C 1
ATOM 795 O O . PHE A 1 99 ? -5.202 0.173 -1.572 1.00 92.38 99 PHE A O 1
ATOM 802 N N . LEU A 1 100 ?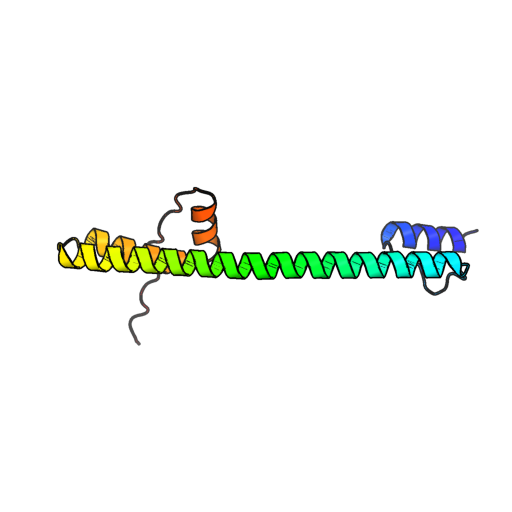 -4.546 -1.799 -2.398 1.00 91.44 100 LEU A N 1
ATOM 803 C CA . LEU A 1 100 ? -4.602 -1.365 -3.798 1.00 91.44 100 LEU A CA 1
ATOM 804 C C . LEU A 1 100 ? -6.025 -1.013 -4.244 1.00 91.44 100 LEU A C 1
ATOM 806 O O . LEU A 1 100 ? -6.198 -0.018 -4.944 1.00 91.44 100 LEU A O 1
ATOM 810 N N . ALA A 1 101 ? -7.035 -1.782 -3.831 1.00 90.62 101 ALA A N 1
ATOM 811 C CA . ALA A 1 101 ? -8.431 -1.460 -4.126 1.00 90.62 101 ALA A CA 1
ATOM 812 C C . ALA A 1 101 ? -8.820 -0.086 -3.544 1.00 90.62 101 ALA A C 1
ATOM 814 O O . ALA A 1 101 ? -9.381 0.748 -4.255 1.00 90.62 101 ALA A O 1
ATOM 815 N N . ILE A 1 102 ? -8.407 0.208 -2.304 1.00 91.50 102 ILE A N 1
ATOM 816 C CA . ILE A 1 102 ? -8.606 1.529 -1.679 1.00 91.50 102 ILE A CA 1
ATOM 817 C C . ILE A 1 102 ? -7.923 2.639 -2.489 1.00 91.50 102 ILE A C 1
ATOM 819 O O . ILE A 1 102 ? -8.535 3.673 -2.764 1.00 91.50 102 ILE A O 1
ATOM 823 N N . LEU A 1 103 ? -6.666 2.444 -2.906 1.00 88.62 103 LEU A N 1
ATOM 824 C CA . LEU A 1 103 ? -5.942 3.434 -3.715 1.00 88.62 103 LEU A CA 1
ATOM 825 C C . LEU A 1 103 ? -6.585 3.660 -5.093 1.00 88.62 103 LEU A C 1
ATOM 827 O O . LEU A 1 103 ? -6.518 4.769 -5.621 1.00 88.62 103 LEU A O 1
ATOM 831 N N . ASN A 1 104 ? -7.251 2.644 -5.645 1.00 90.44 104 ASN A N 1
ATOM 832 C CA . ASN A 1 104 ? -8.035 2.745 -6.878 1.00 90.44 104 ASN A CA 1
ATOM 833 C C . ASN A 1 104 ? -9.394 3.446 -6.681 1.00 90.44 104 ASN A C 1
ATOM 835 O O . ASN A 1 104 ? -10.142 3.616 -7.646 1.00 90.44 104 ASN A O 1
ATOM 839 N N . GLY A 1 105 ? -9.708 3.893 -5.461 1.00 88.31 105 GLY A N 1
ATOM 840 C CA . GLY A 1 105 ? -10.962 4.565 -5.125 1.00 88.31 105 GLY A CA 1
ATOM 841 C C . GLY A 1 105 ? -12.132 3.608 -4.906 1.00 88.31 105 GLY A C 1
ATOM 842 O O . GLY A 1 105 ? -13.285 4.043 -4.917 1.00 88.31 105 GLY A O 1
ATOM 843 N N . GLU A 1 106 ? -11.853 2.319 -4.730 1.00 93.69 106 GLU A N 1
ATOM 844 C CA . GLU A 1 106 ? -12.853 1.322 -4.368 1.00 93.69 106 GLU A CA 1
ATOM 845 C C . GLU A 1 106 ? -13.073 1.296 -2.848 1.00 93.69 106 GLU A C 1
ATOM 847 O O . GLU A 1 106 ? -12.259 1.782 -2.061 1.00 93.69 106 GLU A O 1
ATOM 852 N N . PHE A 1 107 ? -14.188 0.692 -2.438 1.00 88.31 107 PHE A N 1
ATOM 853 C CA . PHE A 1 107 ? -14.522 0.439 -1.037 1.00 88.31 107 PHE A CA 1
ATOM 854 C C . PHE A 1 107 ? -14.616 -1.076 -0.831 1.00 88.31 107 PHE A C 1
ATOM 856 O O . PHE A 1 107 ? -15.726 -1.616 -0.851 1.00 88.31 107 PHE A O 1
ATOM 863 N N . PRO A 1 108 ? -13.470 -1.781 -0.740 1.00 90.81 108 PRO A N 1
ATOM 864 C CA . PRO A 1 108 ? -13.470 -3.221 -0.528 1.00 90.81 108 PRO A CA 1
ATOM 865 C C . PRO A 1 108 ? -14.146 -3.564 0.804 1.00 90.81 108 PRO A C 1
ATOM 867 O O . PRO A 1 108 ? -14.070 -2.812 1.775 1.00 90.81 108 PRO A O 1
ATOM 870 N N . GLU A 1 109 ? -14.831 -4.702 0.839 1.00 90.81 109 GLU A N 1
ATOM 871 C CA . GLU A 1 109 ? -15.493 -5.180 2.049 1.00 90.81 109 GLU A CA 1
ATOM 872 C C . GLU A 1 109 ? -14.443 -5.603 3.081 1.00 90.81 109 GLU A C 1
ATOM 874 O O . GLU A 1 109 ? -13.532 -6.370 2.762 1.00 90.81 109 GLU A O 1
ATOM 879 N N . VAL A 1 110 ? -14.557 -5.091 4.310 1.00 90.12 110 VAL A N 1
ATOM 880 C CA . VAL A 1 110 ? -13.663 -5.476 5.408 1.00 90.12 110 VAL A CA 1
ATOM 881 C C . VAL A 1 110 ? -13.921 -6.947 5.733 1.00 90.12 110 VAL A C 1
ATOM 883 O O . VAL A 1 110 ? -15.047 -7.274 6.114 1.00 90.12 110 VAL A O 1
ATOM 886 N N . PRO A 1 111 ? -12.913 -7.829 5.625 1.00 85.75 111 PRO A N 1
ATOM 887 C CA . PRO A 1 111 ? -13.067 -9.230 5.974 1.00 85.75 111 PRO A CA 1
ATOM 888 C C . PRO A 1 111 ? -13.570 -9.385 7.411 1.00 85.75 111 PRO A C 1
ATOM 890 O O . PRO A 1 111 ? -13.033 -8.790 8.354 1.00 85.75 111 PRO A O 1
ATOM 893 N N . ASP A 1 112 ? -14.591 -10.219 7.587 1.00 78.06 112 ASP A N 1
ATOM 894 C CA . ASP A 1 112 ? -14.975 -10.691 8.907 1.00 78.06 112 ASP A CA 1
ATOM 895 C C . ASP A 1 112 ? -13.856 -11.598 9.425 1.00 78.06 112 ASP A C 1
ATOM 897 O O . ASP A 1 112 ? -13.732 -12.720 8.961 1.00 78.06 112 ASP A O 1
ATOM 901 N N . GLY A 1 113 ? -13.016 -11.050 10.313 1.00 58.88 113 GLY A N 1
ATOM 902 C CA . GLY A 1 113 ? -12.028 -11.727 11.164 1.00 58.88 113 GLY A CA 1
ATOM 903 C C . GLY A 1 113 ? -11.340 -12.970 10.585 1.00 58.88 113 GLY A C 1
ATOM 904 O O . GLY A 1 113 ? -11.932 -14.042 10.529 1.00 58.88 113 GLY A O 1
ATOM 905 N N . LEU A 1 114 ? -10.028 -12.878 10.333 1.00 50.00 114 LEU A N 1
ATOM 906 C CA . LEU A 1 114 ? -9.178 -14.015 10.693 1.00 50.00 114 LEU A CA 1
ATOM 907 C C . LEU A 1 114 ? -9.432 -14.243 12.185 1.00 50.00 114 LEU A C 1
ATOM 909 O O . LEU A 1 114 ? -9.242 -13.313 12.970 1.00 50.00 114 LEU A O 1
ATOM 913 N N . GLU A 1 115 ? -9.978 -15.404 12.539 1.00 42.12 115 GLU A N 1
ATOM 914 C CA . GLU A 1 115 ? -10.009 -15.855 13.924 1.00 42.12 115 GLU A CA 1
ATOM 915 C C . GLU A 1 115 ? -8.597 -15.635 14.481 1.00 42.12 115 GLU A C 1
ATOM 917 O O . GLU A 1 115 ? -7.613 -16.074 13.882 1.00 42.12 115 GLU A O 1
ATOM 922 N N . ASP A 1 116 ? -8.491 -14.865 15.567 1.00 44.16 116 ASP A N 1
ATOM 923 C CA . ASP A 1 116 ? -7.342 -14.999 16.447 1.00 44.16 116 ASP A CA 1
ATOM 924 C C . ASP A 1 116 ? -7.310 -16.495 16.776 1.00 44.16 116 ASP A C 1
ATOM 926 O O . ASP A 1 116 ? -8.232 -16.990 17.429 1.00 44.16 116 ASP A O 1
ATOM 930 N N . ASP A 1 117 ? -6.328 -17.226 16.240 1.00 39.31 117 ASP A N 1
ATOM 931 C CA . ASP A 1 117 ? -5.972 -18.549 16.736 1.00 39.31 117 ASP A CA 1
ATOM 932 C C . ASP A 1 117 ? -5.634 -18.338 18.221 1.00 39.31 117 ASP A C 1
ATOM 934 O O . ASP A 1 117 ? -4.517 -17.964 18.583 1.00 39.31 117 ASP A O 1
ATOM 938 N N . GLU A 1 118 ? -6.655 -18.458 19.073 1.00 41.19 118 GLU A N 1
ATOM 939 C CA . GLU A 1 118 ? -6.520 -18.542 20.515 1.00 41.19 118 GLU A CA 1
ATOM 940 C C . GLU A 1 118 ? -5.630 -19.755 20.789 1.00 41.19 118 GLU A C 1
ATOM 942 O O . GLU A 1 118 ? -6.028 -20.893 20.553 1.00 41.19 118 GLU A O 1
ATOM 947 N N . ASP A 1 119 ? -4.406 -19.457 21.224 1.00 43.38 119 ASP A N 1
ATOM 948 C CA . ASP A 1 119 ? -3.445 -20.317 21.910 1.00 43.38 119 ASP A CA 1
ATOM 949 C C . ASP A 1 119 ? -3.972 -21.730 22.275 1.00 43.38 119 ASP A C 1
ATOM 951 O O . ASP A 1 119 ? -4.789 -21.878 23.190 1.00 43.38 119 ASP A O 1
ATOM 955 N N . GLU A 1 120 ? -3.425 -22.772 21.631 1.00 36.78 120 GLU A N 1
ATOM 956 C CA . GLU A 1 120 ? -3.469 -24.171 22.109 1.00 36.78 120 GLU A CA 1
ATOM 957 C C . GLU A 1 120 ? -2.118 -24.597 22.710 1.00 36.78 120 GLU A C 1
ATOM 959 O O . GLU A 1 120 ? -1.063 -24.364 22.067 1.00 36.78 120 GLU A O 1
#

Secondary structure (DSSP, 8-state):
-HHHHHHHHHHHHH-PPPTTS---HHHHHHHHHHHHHHHHHHHHHHHHHHHHHHHHHHHHHHHHHHHHHHHHHHHHHT-HHHHHHHHHHHHHHTSHHHHHHHHTT--PPPP---------